Protein AF-A0A8K0TDF9-F1 (afdb_monomer_lite)

Structure (mmCIF, N/CA/C/O backbone):
data_AF-A0A8K0TDF9-F1
#
_entry.id   AF-A0A8K0TDF9-F1
#
loop_
_atom_site.group_PDB
_atom_site.id
_atom_site.type_symbol
_atom_site.label_atom_id
_atom_site.label_alt_id
_atom_site.label_comp_id
_atom_site.label_asym_id
_atom_site.label_enti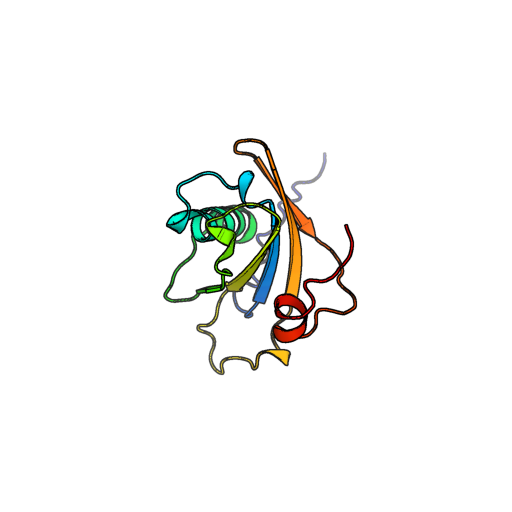ty_id
_atom_site.label_seq_id
_atom_site.pdbx_PDB_ins_code
_atom_site.Cartn_x
_atom_site.Cartn_y
_atom_site.Cartn_z
_atom_site.occupancy
_atom_site.B_iso_or_equiv
_atom_site.auth_seq_id
_atom_site.auth_comp_id
_atom_site.auth_asym_id
_atom_site.auth_atom_id
_atom_site.pdbx_PDB_model_num
ATOM 1 N N . MET A 1 1 ? 36.560 7.762 18.426 1.00 40.12 1 MET A N 1
ATOM 2 C CA . MET A 1 1 ? 35.275 8.467 18.241 1.00 40.12 1 MET A CA 1
ATOM 3 C C . MET A 1 1 ? 34.898 8.254 16.779 1.00 40.12 1 MET A C 1
ATOM 5 O O . MET A 1 1 ? 35.460 8.921 15.931 1.00 40.12 1 MET A O 1
ATOM 9 N N . SER A 1 2 ? 34.405 7.067 16.424 1.00 39.78 2 SER A N 1
ATOM 10 C CA . SER A 1 2 ? 32.996 6.627 16.466 1.00 39.78 2 SER A CA 1
ATOM 11 C C . SER A 1 2 ? 32.173 7.208 15.311 1.00 39.78 2 SER A C 1
ATOM 13 O O . SER A 1 2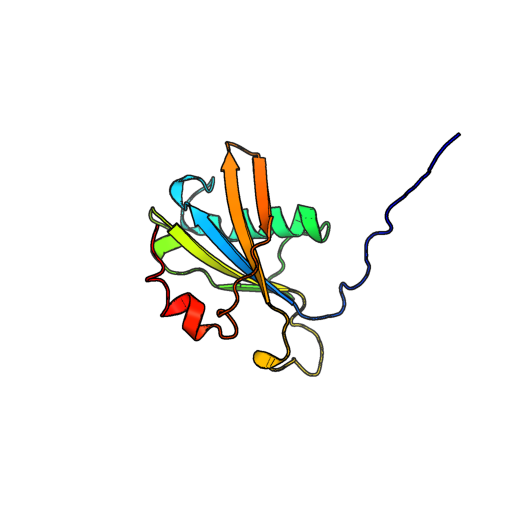 ? 31.649 8.307 15.419 1.00 39.78 2 SER A O 1
ATOM 15 N N . SER A 1 3 ? 32.129 6.413 14.238 1.00 44.09 3 SER A N 1
ATOM 16 C CA . SER A 1 3 ? 30.970 6.084 13.396 1.00 44.09 3 SER A CA 1
ATOM 17 C C . SER A 1 3 ? 30.075 7.225 12.894 1.00 44.09 3 SER A C 1
ATOM 19 O O . SER A 1 3 ? 29.015 7.474 13.456 1.00 44.09 3 SER A O 1
ATOM 21 N N . ASP A 1 4 ? 30.434 7.811 11.749 1.00 41.84 4 ASP A N 1
ATOM 22 C CA . ASP A 1 4 ? 29.459 8.382 10.804 1.00 41.84 4 ASP A CA 1
ATOM 23 C C . ASP A 1 4 ? 29.035 7.250 9.843 1.00 41.84 4 ASP A C 1
ATOM 25 O O . ASP A 1 4 ? 29.426 7.195 8.678 1.00 41.84 4 ASP A O 1
ATOM 29 N N . ASP A 1 5 ? 28.262 6.291 10.364 1.00 43.16 5 ASP A N 1
ATOM 30 C CA . ASP A 1 5 ? 27.481 5.346 9.554 1.00 43.16 5 ASP A CA 1
ATOM 31 C C . ASP A 1 5 ? 26.298 6.121 8.956 1.00 43.16 5 ASP A C 1
ATOM 33 O O . ASP A 1 5 ? 25.142 6.003 9.365 1.00 43.16 5 ASP A O 1
ATOM 37 N N . ARG A 1 6 ? 26.594 6.993 7.989 1.00 43.84 6 ARG A N 1
ATOM 38 C CA . ARG A 1 6 ? 25.573 7.481 7.066 1.00 43.84 6 ARG A CA 1
ATOM 39 C C . ARG A 1 6 ? 25.258 6.320 6.145 1.00 43.84 6 ARG A C 1
ATOM 41 O O . ARG A 1 6 ? 25.886 6.170 5.100 1.00 43.84 6 ARG A O 1
ATOM 48 N N . GLN A 1 7 ? 24.301 5.494 6.565 1.00 38.75 7 GLN A N 1
ATOM 49 C CA . GLN A 1 7 ? 23.607 4.578 5.673 1.00 38.75 7 GLN A CA 1
ATOM 50 C C . GLN A 1 7 ? 23.217 5.366 4.425 1.00 38.75 7 GLN A C 1
ATOM 52 O O . GLN A 1 7 ? 22.379 6.268 4.464 1.00 38.75 7 GLN A O 1
ATOM 57 N N . SER A 1 8 ? 23.921 5.074 3.336 1.00 41.12 8 SER A N 1
ATOM 58 C CA . SER A 1 8 ? 23.604 5.589 2.018 1.00 41.12 8 SER A CA 1
ATOM 59 C C . SER A 1 8 ? 22.142 5.247 1.714 1.00 41.12 8 SER A C 1
ATOM 61 O O . SER A 1 8 ? 21.707 4.144 2.062 1.00 41.12 8 SER A O 1
ATOM 63 N N . PRO A 1 9 ? 21.366 6.140 1.077 1.00 41.22 9 PRO A N 1
ATOM 64 C CA . PRO A 1 9 ? 20.110 5.718 0.480 1.00 41.22 9 PRO A CA 1
ATOM 65 C C . PRO A 1 9 ? 20.464 4.597 -0.498 1.00 41.22 9 PRO A C 1
ATOM 67 O O . PRO A 1 9 ? 21.255 4.808 -1.417 1.00 41.22 9 PRO A O 1
ATOM 70 N N . ASN A 1 10 ? 19.978 3.382 -0.240 1.00 40.12 10 ASN A N 1
ATOM 71 C CA . ASN A 1 10 ? 20.175 2.255 -1.143 1.00 40.12 10 ASN A CA 1
ATOM 72 C C . ASN A 1 10 ? 19.444 2.582 -2.447 1.00 40.12 10 ASN A C 1
ATOM 74 O O . ASN A 1 10 ? 18.256 2.312 -2.589 1.00 40.12 10 ASN A O 1
ATOM 78 N N . ALA A 1 11 ? 20.179 3.191 -3.373 1.00 41.81 11 ALA A N 1
ATOM 79 C CA . ALA A 1 11 ? 19.782 3.506 -4.730 1.00 41.81 11 ALA A CA 1
ATOM 80 C C . ALA A 1 11 ? 19.699 2.218 -5.565 1.00 41.81 11 ALA A C 1
ATOM 82 O O . ALA A 1 11 ? 20.500 1.995 -6.464 1.00 41.81 11 ALA A O 1
ATOM 83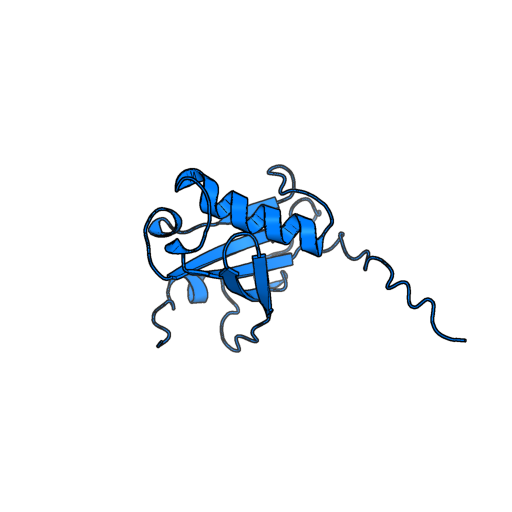 N N . ASN A 1 12 ? 18.712 1.381 -5.247 1.00 46.94 12 ASN A N 1
ATOM 84 C CA . ASN A 1 12 ? 18.174 0.359 -6.144 1.00 46.94 12 ASN A CA 1
ATOM 85 C C . ASN A 1 12 ? 16.718 0.714 -6.504 1.00 46.94 12 ASN A C 1
ATOM 87 O O . ASN A 1 12 ? 15.841 -0.144 -6.530 1.00 46.94 12 ASN A O 1
ATOM 91 N N . ASP A 1 13 ? 16.467 1.993 -6.801 1.00 54.12 13 ASP A N 1
ATOM 92 C CA . ASP A 1 13 ? 15.177 2.516 -7.288 1.00 54.12 13 ASP A CA 1
ATOM 93 C C . ASP A 1 13 ? 14.886 2.135 -8.757 1.00 54.12 13 ASP A C 1
ATOM 95 O O . ASP A 1 13 ? 13.939 2.633 -9.358 1.00 54.12 13 ASP A O 1
ATOM 99 N N . SER A 1 14 ? 15.713 1.281 -9.367 1.00 59.75 14 SER A N 1
ATOM 100 C CA . SER A 1 14 ? 15.631 0.917 -10.790 1.00 59.75 14 SER A CA 1
ATOM 101 C C . SER A 1 14 ? 14.947 -0.425 -11.056 1.00 59.75 14 SER A C 1
ATOM 103 O O . SER A 1 14 ? 14.652 -0.733 -12.208 1.00 59.75 14 SER A O 1
ATOM 105 N N . GLU A 1 15 ? 14.716 -1.241 -10.025 1.00 75.56 15 GLU A N 1
ATOM 106 C CA . GLU A 1 15 ? 14.113 -2.566 -10.182 1.00 75.56 15 GLU A CA 1
ATOM 107 C C . GLU A 1 15 ? 12.646 -2.566 -9.737 1.00 75.56 15 GLU A C 1
ATOM 109 O O . GLU A 1 15 ? 12.356 -2.127 -8.619 1.00 75.56 15 GLU A O 1
ATOM 114 N N . PRO A 1 16 ? 11.723 -3.114 -10.548 1.00 85.56 16 PRO A N 1
ATOM 115 C CA . PRO A 1 16 ? 10.325 -3.246 -10.169 1.00 85.56 16 PRO A CA 1
ATOM 116 C C . PRO A 1 16 ? 10.179 -4.122 -8.945 1.00 85.56 16 PRO A C 1
ATOM 118 O O . PRO A 1 16 ? 10.729 -5.226 -8.878 1.00 85.56 16 PRO A O 1
ATOM 121 N N . ARG A 1 17 ? 9.397 -3.646 -7.983 1.00 88.44 17 ARG A N 1
ATOM 122 C CA . ARG A 1 17 ? 9.108 -4.382 -6.752 1.00 88.44 17 ARG A CA 1
ATOM 123 C C . ARG A 1 17 ? 7.626 -4.375 -6.464 1.00 88.44 17 ARG A C 1
ATOM 125 O O . ARG A 1 17 ? 6.947 -3.373 -6.686 1.00 88.44 17 ARG A O 1
ATOM 132 N N . ARG A 1 18 ? 7.153 -5.496 -5.926 1.00 89.88 18 ARG A N 1
ATOM 133 C CA . ARG A 1 18 ? 5.796 -5.647 -5.425 1.00 89.88 18 ARG A CA 1
ATOM 134 C C . ARG A 1 18 ? 5.825 -5.714 -3.911 1.00 89.88 18 ARG A C 1
ATOM 136 O O . ARG A 1 18 ? 6.576 -6.476 -3.308 1.00 89.88 18 ARG A O 1
ATOM 143 N N . TYR A 1 19 ? 4.945 -4.943 -3.306 1.00 91.75 19 TYR A N 1
ATOM 144 C CA . TYR A 1 19 ? 4.726 -4.892 -1.877 1.00 91.75 19 TYR A CA 1
ATOM 145 C C . TYR A 1 19 ? 3.318 -5.376 -1.568 1.00 91.75 19 TYR A C 1
ATOM 147 O O . TYR A 1 19 ? 2.372 -5.041 -2.278 1.00 91.75 19 TYR A O 1
ATOM 155 N N . CYS A 1 20 ? 3.170 -6.160 -0.507 1.00 91.81 20 CYS A N 1
ATOM 156 C CA . CYS A 1 20 ? 1.876 -6.608 -0.014 1.00 91.81 20 CYS A CA 1
ATOM 157 C C . CYS A 1 20 ? 1.706 -6.225 1.451 1.00 91.81 20 CYS A C 1
ATOM 159 O O . CYS A 1 20 ? 2.567 -6.503 2.282 1.00 91.81 20 CYS A O 1
ATOM 161 N N . PHE A 1 21 ? 0.579 -5.605 1.775 1.00 93.25 21 PHE A N 1
ATOM 162 C CA . PHE A 1 21 ? 0.273 -5.103 3.104 1.00 93.25 21 PHE A CA 1
ATOM 163 C C . PHE A 1 21 ? -0.942 -5.829 3.664 1.00 93.25 21 PHE A C 1
ATOM 165 O O . PHE A 1 21 ? -2.043 -5.672 3.141 1.00 93.25 21 PHE A O 1
ATOM 172 N N . ARG A 1 22 ? -0.763 -6.567 4.763 1.00 92.25 22 ARG A N 1
ATOM 173 C CA . ARG A 1 22 ? -1.870 -7.014 5.614 1.00 92.25 22 ARG A CA 1
ATOM 174 C C . ARG A 1 22 ? -2.146 -5.935 6.648 1.00 92.25 22 ARG A C 1
ATOM 176 O O . ARG A 1 22 ? -1.284 -5.665 7.486 1.00 92.25 22 ARG A O 1
ATOM 183 N N . VAL A 1 23 ? -3.334 -5.351 6.614 1.00 92.44 23 VAL A N 1
ATOM 184 C CA . VAL A 1 23 ? -3.706 -4.211 7.460 1.00 92.44 23 VAL A CA 1
ATOM 185 C C . VAL A 1 23 ? -5.090 -4.415 8.072 1.00 92.44 23 VAL A C 1
ATOM 187 O O . VAL A 1 23 ? -5.950 -5.051 7.463 1.00 92.44 23 VAL A O 1
ATOM 190 N N . GLN A 1 24 ? -5.296 -3.889 9.279 1.00 94.12 24 GLN A N 1
ATOM 191 C CA . GLN A 1 24 ? -6.628 -3.702 9.848 1.00 94.12 24 GLN A CA 1
ATOM 192 C C . GLN A 1 24 ? -7.199 -2.394 9.289 1.00 94.12 24 GLN A C 1
ATOM 194 O O . GLN A 1 24 ? -6.660 -1.320 9.540 1.00 94.12 24 GLN A O 1
ATOM 199 N N . VAL A 1 25 ? -8.263 -2.494 8.500 1.00 92.38 25 VAL A N 1
ATOM 200 C CA . VAL A 1 25 ? -8.867 -1.382 7.755 1.00 92.38 25 VAL A CA 1
ATOM 201 C C . VAL A 1 25 ? -9.336 -0.263 8.681 1.00 92.38 25 VAL A C 1
ATOM 203 O O . VAL A 1 25 ? -9.144 0.909 8.369 1.00 92.38 25 VAL A O 1
ATOM 206 N N . ASP A 1 26 ? -9.903 -0.628 9.830 1.00 92.12 26 ASP A N 1
ATOM 207 C CA . ASP A 1 26 ? -10.425 0.315 10.825 1.00 92.12 26 ASP A CA 1
ATOM 208 C C . ASP A 1 26 ? -9.342 1.222 11.422 1.00 92.12 26 ASP A C 1
ATOM 210 O O . ASP A 1 26 ? -9.640 2.332 11.858 1.00 92.12 26 ASP A O 1
ATOM 214 N N . ASP A 1 27 ? -8.084 0.774 11.395 1.00 94.00 27 ASP A N 1
ATOM 215 C CA . ASP A 1 27 ? -6.955 1.542 11.913 1.00 94.00 27 ASP A CA 1
ATOM 216 C C . ASP A 1 27 ? -6.398 2.527 10.868 1.00 94.00 27 ASP A C 1
ATOM 218 O O . ASP A 1 27 ? -5.556 3.362 11.199 1.00 94.00 27 ASP A O 1
ATOM 222 N N . ILE A 1 28 ? -6.831 2.450 9.599 1.00 93.12 28 ILE A N 1
ATOM 223 C CA . ILE A 1 28 ? -6.349 3.342 8.539 1.00 93.12 28 ILE A CA 1
ATOM 224 C C . ILE A 1 28 ? -7.087 4.688 8.629 1.00 93.12 28 ILE A C 1
ATOM 226 O O . ILE A 1 28 ? -8.304 4.742 8.419 1.00 93.12 28 ILE A O 1
ATOM 230 N N . PRO A 1 29 ? -6.377 5.804 8.867 1.00 91.19 29 PRO A N 1
ATOM 231 C CA . PRO A 1 29 ? -6.997 7.116 8.925 1.00 91.19 29 PRO A CA 1
ATOM 232 C C . PRO A 1 29 ? -7.484 7.581 7.546 1.00 91.19 29 PRO A C 1
ATOM 234 O O . PRO A 1 29 ? -6.881 7.300 6.507 1.00 91.19 29 PRO A O 1
ATOM 237 N N . GLY A 1 30 ? -8.549 8.382 7.564 1.00 87.31 30 GLY A N 1
ATOM 238 C CA . GLY A 1 30 ? -9.129 9.011 6.379 1.00 87.31 30 GLY A CA 1
ATOM 239 C C . GLY A 1 30 ? -10.465 8.409 5.950 1.00 87.31 30 GLY A C 1
ATOM 240 O O . GLY A 1 30 ? -10.999 7.488 6.572 1.00 87.31 30 GLY A O 1
ATOM 241 N N . VAL A 1 31 ? -11.022 8.983 4.882 1.00 89.25 31 VAL A N 1
ATOM 242 C CA . VAL A 1 31 ? -12.262 8.503 4.261 1.00 89.25 31 VAL A CA 1
ATOM 243 C C . VAL A 1 31 ? -12.004 7.197 3.503 1.00 89.25 31 VAL A C 1
ATOM 245 O O . VAL A 1 31 ? -10.892 7.042 2.991 1.00 89.25 31 VAL A O 1
ATOM 248 N N . PRO A 1 32 ? -12.996 6.291 3.402 1.00 85.62 32 PRO A N 1
ATOM 249 C CA . PRO A 1 32 ? -12.855 4.982 2.758 1.00 85.62 32 PRO A CA 1
ATOM 250 C C . PRO A 1 32 ? -12.040 5.014 1.455 1.00 85.62 32 PRO A C 1
ATOM 252 O O . PRO A 1 32 ? -10.929 4.488 1.411 1.00 85.62 32 PRO A O 1
ATOM 255 N N . GLU A 1 33 ? -12.488 5.820 0.492 1.00 85.00 33 GLU A N 1
ATOM 256 C CA . GLU A 1 33 ? -11.920 5.964 -0.859 1.00 85.00 33 GLU A CA 1
ATOM 257 C C . GLU A 1 33 ? -10.434 6.379 -0.890 1.00 85.00 33 GLU A C 1
ATOM 259 O O . GLU A 1 33 ? -9.745 6.200 -1.895 1.00 85.00 33 GLU A O 1
ATOM 264 N N . ALA A 1 34 ? -9.920 6.947 0.205 1.00 89.81 34 ALA A N 1
ATOM 265 C CA . ALA A 1 34 ? -8.542 7.408 0.320 1.00 89.81 34 ALA A CA 1
ATOM 266 C C . ALA A 1 34 ? -7.637 6.449 1.109 1.00 89.81 34 ALA A C 1
ATOM 268 O O . ALA A 1 34 ? -6.417 6.598 1.049 1.00 89.81 34 ALA A O 1
ATOM 269 N N . ARG A 1 35 ? -8.180 5.464 1.840 1.00 92.25 35 ARG A N 1
ATOM 270 C CA . ARG A 1 35 ? -7.419 4.629 2.793 1.00 92.25 35 ARG A CA 1
ATOM 271 C C . ARG A 1 35 ? -6.251 3.897 2.148 1.00 92.25 35 ARG A C 1
ATOM 273 O O . ARG A 1 35 ? -5.138 3.931 2.676 1.00 92.25 35 ARG A O 1
ATOM 280 N N . ALA A 1 36 ? -6.479 3.290 0.983 1.00 92.19 36 ALA A N 1
ATOM 281 C CA . ALA A 1 36 ? -5.422 2.619 0.232 1.00 92.19 36 ALA A CA 1
ATOM 282 C C . ALA A 1 36 ? -4.284 3.592 -0.112 1.00 92.19 36 ALA A C 1
ATOM 284 O O . ALA A 1 36 ? -3.119 3.292 0.147 1.00 92.19 36 ALA A O 1
ATOM 285 N N . LEU A 1 37 ? -4.625 4.785 -0.617 1.00 94.06 37 LEU A N 1
ATOM 286 C CA . LEU A 1 37 ? -3.658 5.829 -0.960 1.00 94.06 37 LEU A CA 1
ATOM 287 C C . LEU A 1 37 ? -2.935 6.397 0.265 1.00 94.06 37 LEU A C 1
ATOM 289 O O . LEU A 1 37 ? -1.742 6.678 0.175 1.00 94.06 37 LEU A O 1
ATOM 293 N N . THR A 1 38 ? -3.612 6.549 1.402 1.00 94.62 38 THR A N 1
ATOM 294 C CA . THR A 1 38 ? -2.997 6.980 2.665 1.00 94.62 38 THR A CA 1
ATOM 295 C C . THR A 1 38 ? -1.933 5.984 3.116 1.00 94.62 38 THR A C 1
ATOM 297 O O . THR A 1 38 ? -0.796 6.378 3.388 1.00 94.62 38 THR A O 1
ATOM 300 N N . LEU A 1 39 ? -2.274 4.691 3.124 1.00 94.94 39 LEU A N 1
ATOM 301 C CA . LEU A 1 39 ? -1.355 3.617 3.493 1.00 94.94 39 LEU A CA 1
ATOM 302 C C . LEU A 1 39 ? -0.129 3.581 2.572 1.00 94.94 39 LEU A C 1
ATOM 304 O O . LEU A 1 39 ? 1.003 3.612 3.060 1.00 94.94 39 LEU A O 1
ATOM 308 N N . VAL A 1 40 ? -0.336 3.542 1.249 1.00 95.31 40 VAL A N 1
ATOM 309 C CA . VAL A 1 40 ? 0.795 3.446 0.314 1.00 95.31 40 VAL A CA 1
ATOM 310 C C . VAL A 1 40 ? 1.636 4.713 0.321 1.00 95.31 40 VAL A C 1
ATOM 312 O O . VAL A 1 40 ? 2.852 4.608 0.322 1.00 95.31 40 VAL A O 1
ATOM 315 N N . ASN A 1 41 ? 1.051 5.911 0.415 1.00 95.94 41 ASN A N 1
ATOM 316 C CA . ASN A 1 41 ? 1.851 7.135 0.499 1.00 95.94 41 ASN A CA 1
ATOM 317 C C . ASN A 1 41 ? 2.725 7.158 1.747 1.00 95.94 41 ASN A C 1
ATOM 319 O O . ASN A 1 41 ? 3.868 7.605 1.674 1.00 95.94 41 ASN A O 1
ATOM 323 N N . ARG A 1 42 ? 2.215 6.666 2.881 1.00 95.88 42 ARG A N 1
ATOM 324 C CA . ARG A 1 42 ? 3.015 6.580 4.098 1.00 95.88 42 ARG A CA 1
ATOM 325 C C . ARG A 1 42 ? 4.211 5.650 3.913 1.00 95.88 42 ARG A C 1
ATOM 327 O O . ARG A 1 42 ? 5.329 6.047 4.224 1.00 95.88 42 ARG A O 1
ATOM 334 N N . PHE A 1 43 ? 3.982 4.465 3.351 1.00 95.75 43 PHE A N 1
ATOM 335 C CA . PHE A 1 43 ? 5.052 3.525 3.021 1.00 95.75 43 PHE A CA 1
ATOM 336 C C . PHE A 1 43 ? 6.065 4.130 2.039 1.00 95.75 43 PHE A C 1
ATOM 338 O O . PHE A 1 43 ? 7.272 4.059 2.262 1.00 95.75 43 PHE A O 1
ATOM 345 N N . MET A 1 44 ? 5.576 4.774 0.976 1.00 95.00 44 MET A N 1
ATOM 346 C CA . MET A 1 44 ? 6.415 5.357 -0.069 1.00 95.00 44 MET A CA 1
ATOM 347 C C . MET A 1 44 ? 7.312 6.475 0.466 1.00 95.00 44 MET A C 1
ATOM 349 O O . MET A 1 44 ? 8.492 6.545 0.119 1.00 95.00 44 MET A O 1
ATOM 353 N N . LEU A 1 45 ? 6.783 7.310 1.364 1.00 94.88 45 LEU A N 1
ATOM 354 C CA . LEU A 1 45 ? 7.552 8.367 2.013 1.00 94.88 45 LEU A CA 1
ATOM 355 C C . LEU A 1 45 ? 8.642 7.799 2.926 1.00 94.88 45 LEU A C 1
ATOM 357 O O . LEU A 1 45 ? 9.762 8.298 2.898 1.00 94.88 45 LEU A O 1
ATOM 361 N N . GLU A 1 46 ? 8.339 6.755 3.703 1.00 92.94 46 GLU A N 1
ATOM 362 C CA . GLU A 1 46 ? 9.314 6.127 4.604 1.00 92.94 46 GLU A CA 1
ATOM 363 C C . GLU A 1 46 ? 10.409 5.356 3.853 1.00 92.94 46 GLU A C 1
ATOM 365 O O . GLU A 1 46 ? 11.561 5.354 4.285 1.00 92.94 46 GLU A O 1
ATOM 370 N N . ARG A 1 47 ? 10.068 4.697 2.738 1.00 92.00 47 ARG A N 1
ATOM 371 C CA . ARG A 1 47 ? 10.982 3.782 2.038 1.00 92.00 47 ARG A CA 1
ATOM 372 C C . ARG A 1 47 ? 11.741 4.424 0.879 1.00 92.00 47 ARG A C 1
ATOM 374 O O . ARG A 1 47 ? 12.903 4.089 0.680 1.00 92.00 47 ARG A O 1
ATOM 381 N N . PHE A 1 48 ? 11.100 5.335 0.149 1.00 90.31 48 PHE A N 1
ATOM 382 C CA . PHE A 1 48 ? 11.616 5.913 -1.100 1.00 90.31 48 PHE A CA 1
ATOM 383 C C . PHE A 1 48 ? 11.714 7.442 -1.063 1.00 90.31 48 PHE A C 1
ATOM 385 O O . PHE A 1 48 ? 12.058 8.062 -2.064 1.00 90.31 48 PHE A O 1
ATOM 392 N N . SER A 1 49 ? 11.377 8.085 0.064 1.00 93.06 49 SER A N 1
ATOM 393 C CA . SER A 1 49 ? 11.357 9.554 0.197 1.00 93.06 49 SER A CA 1
ATOM 394 C C . SER A 1 49 ? 10.503 10.274 -0.862 1.00 93.06 49 SER A C 1
ATOM 396 O O . SER A 1 49 ? 10.732 11.447 -1.157 1.00 93.06 49 SER A O 1
ATOM 398 N N . ARG A 1 50 ? 9.494 9.596 -1.427 1.00 93.44 50 ARG A N 1
ATOM 399 C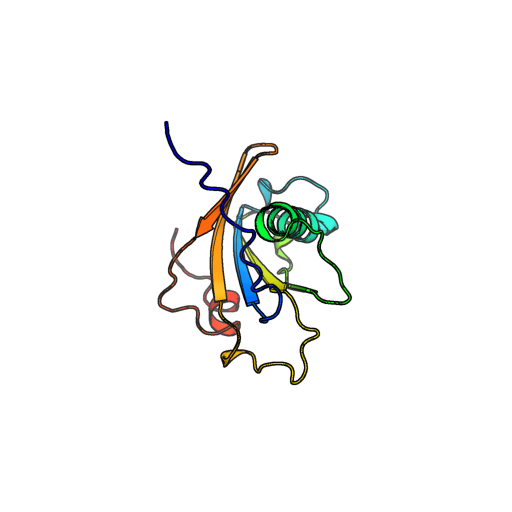 CA . ARG A 1 50 ? 8.565 10.161 -2.417 1.00 93.44 50 ARG A CA 1
ATOM 400 C C . ARG A 1 50 ? 7.131 9.713 -2.172 1.00 93.44 50 ARG A C 1
ATOM 402 O O . ARG A 1 50 ? 6.876 8.774 -1.430 1.00 93.44 50 ARG A O 1
ATOM 409 N N . ARG A 1 51 ? 6.178 10.391 -2.811 1.00 94.06 51 ARG A N 1
ATOM 410 C CA . ARG A 1 51 ? 4.769 9.975 -2.822 1.00 94.06 51 ARG A CA 1
ATOM 411 C C . ARG A 1 51 ? 4.500 8.988 -3.955 1.00 94.06 51 ARG A C 1
ATOM 413 O O . ARG A 1 51 ? 5.286 8.876 -4.89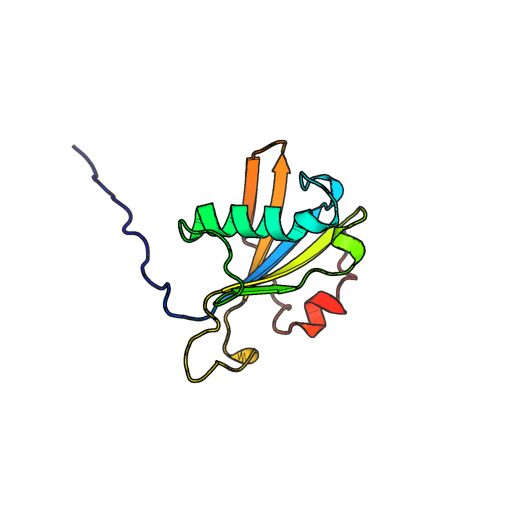8 1.00 94.06 51 ARG A O 1
ATOM 420 N N . PHE A 1 52 ? 3.376 8.293 -3.835 1.00 92.88 52 PHE A N 1
ATOM 421 C CA . PHE A 1 52 ? 2.821 7.461 -4.893 1.00 92.88 52 PHE A CA 1
ATOM 422 C C . PHE A 1 52 ? 2.547 8.305 -6.149 1.00 92.88 52 PHE A C 1
ATOM 424 O O . PHE A 1 52 ? 2.011 9.413 -6.049 1.00 92.88 52 PHE A O 1
ATOM 431 N N . SER A 1 53 ? 2.888 7.771 -7.321 1.00 92.44 53 SER A N 1
ATOM 432 C CA . SER A 1 53 ? 2.622 8.383 -8.623 1.00 92.44 53 SER A CA 1
ATOM 433 C C . SER A 1 53 ? 1.948 7.382 -9.554 1.00 92.44 53 SER A C 1
ATOM 435 O O . SER A 1 53 ? 2.502 6.328 -9.848 1.00 92.44 53 SER A O 1
ATOM 437 N N . TRP A 1 54 ? 0.777 7.733 -10.088 1.00 89.44 54 TRP A N 1
ATOM 438 C CA . TRP A 1 54 ? 0.048 6.885 -11.040 1.00 89.44 54 TRP A CA 1
ATOM 439 C C . TRP A 1 54 ? 0.826 6.602 -12.334 1.00 89.44 54 TRP A C 1
ATOM 441 O O . TRP A 1 54 ? 0.557 5.601 -13.006 1.00 89.44 54 TRP A O 1
ATOM 451 N N . GLU A 1 55 ? 1.790 7.460 -12.671 1.00 87.69 55 GLU A N 1
ATOM 452 C CA . GLU A 1 55 ? 2.638 7.313 -13.855 1.00 87.69 55 GLU A CA 1
ATOM 453 C C . GLU A 1 55 ? 3.548 6.083 -13.738 1.00 87.69 55 GLU A C 1
ATOM 455 O O . GLU A 1 55 ? 3.659 5.310 -14.687 1.00 87.69 55 GLU A O 1
ATOM 460 N N . VAL A 1 56 ? 4.115 5.842 -12.552 1.00 87.31 56 VAL A N 1
ATOM 461 C CA . VAL A 1 56 ? 5.177 4.838 -12.338 1.00 87.31 56 VAL A CA 1
ATOM 462 C C . VAL A 1 56 ? 4.830 3.766 -11.300 1.00 87.31 56 VAL A C 1
ATOM 464 O O . VAL A 1 56 ? 5.521 2.757 -11.208 1.00 87.31 56 VAL A O 1
ATOM 467 N N . ASP A 1 57 ? 3.732 3.926 -10.561 1.00 90.31 57 ASP A N 1
ATOM 468 C CA . ASP A 1 57 ? 3.288 3.000 -9.517 1.00 90.31 57 ASP A CA 1
ATOM 469 C C . ASP A 1 57 ? 1.878 2.472 -9.801 1.00 90.31 57 ASP A C 1
ATOM 471 O O . ASP A 1 57 ? 1.109 3.031 -10.594 1.00 90.31 57 ASP A O 1
ATOM 475 N N . TYR A 1 58 ? 1.512 1.377 -9.145 1.00 90.69 58 TYR A N 1
ATOM 476 C CA . TYR A 1 58 ? 0.162 0.830 -9.207 1.00 90.69 58 TYR A CA 1
ATOM 477 C C . TYR A 1 58 ? -0.265 0.284 -7.849 1.00 90.69 58 TYR A C 1
ATOM 479 O O . TYR A 1 58 ? 0.497 -0.419 -7.197 1.00 90.69 58 TYR A O 1
ATOM 487 N N . VAL A 1 59 ? -1.487 0.599 -7.420 1.00 91.06 59 VAL A N 1
ATOM 488 C CA . VAL A 1 59 ? -2.064 0.080 -6.177 1.00 91.06 59 VAL A CA 1
ATOM 489 C C . VAL A 1 59 ? -3.292 -0.758 -6.503 1.00 91.06 59 VAL A C 1
ATOM 491 O O . VAL A 1 59 ? -4.181 -0.319 -7.231 1.00 91.06 59 VAL A O 1
ATOM 494 N N . TYR A 1 60 ? -3.338 -1.968 -5.957 1.00 89.75 60 TYR A N 1
ATOM 495 C CA . TYR A 1 60 ? -4.503 -2.840 -6.005 1.00 89.75 60 TYR A CA 1
ATOM 496 C C . TYR A 1 60 ? -5.039 -3.009 -4.588 1.00 89.75 60 TYR A C 1
ATOM 498 O O . TYR A 1 60 ? -4.366 -3.566 -3.716 1.00 89.75 60 TYR A O 1
ATOM 506 N N . ALA A 1 61 ? -6.252 -2.514 -4.363 1.00 86.31 61 ALA A N 1
ATOM 507 C CA . ALA A 1 61 ? -6.944 -2.625 -3.091 1.00 86.31 61 ALA A CA 1
ATOM 508 C C . ALA A 1 61 ? -8.275 -3.376 -3.286 1.00 86.31 61 ALA A C 1
ATOM 510 O O . ALA A 1 61 ? -9.020 -3.054 -4.214 1.00 86.31 61 ALA A O 1
ATOM 511 N N . PRO A 1 62 ? -8.577 -4.386 -2.453 1.00 80.62 62 PRO A N 1
ATOM 512 C CA . PRO A 1 62 ? -9.853 -5.088 -2.484 1.00 80.62 62 PRO A CA 1
ATOM 513 C C . PRO A 1 62 ? -10.978 -4.175 -1.989 1.00 80.62 62 PRO A C 1
ATOM 515 O O . PRO A 1 62 ? -10.740 -3.243 -1.225 1.00 80.62 62 PRO A O 1
ATOM 518 N N . SER A 1 63 ? -12.221 -4.483 -2.362 1.00 78.12 63 SER A N 1
ATOM 519 C CA . SER A 1 63 ? -13.397 -3.673 -2.004 1.00 78.12 63 SER A CA 1
ATOM 520 C C . SER A 1 63 ? -13.613 -3.512 -0.496 1.00 78.12 63 SER A C 1
ATOM 522 O O . SER A 1 63 ? -14.225 -2.540 -0.064 1.00 78.12 63 SER A O 1
ATOM 524 N N . ASN A 1 64 ? -13.096 -4.427 0.330 1.00 81.75 64 ASN A N 1
ATOM 525 C CA . ASN A 1 64 ? -13.221 -4.328 1.782 1.00 81.75 64 ASN A CA 1
ATOM 526 C C . ASN A 1 64 ? -12.262 -3.310 2.428 1.00 81.75 64 ASN A C 1
ATOM 528 O O . ASN A 1 64 ? -12.408 -3.052 3.620 1.00 81.75 64 ASN A O 1
ATOM 532 N N . ILE A 1 65 ? -11.341 -2.686 1.677 1.00 85.94 65 ILE A N 1
ATOM 533 C CA . ILE A 1 65 ? -10.508 -1.568 2.169 1.00 85.94 65 ILE A CA 1
ATOM 534 C C . ILE A 1 65 ? -11.348 -0.352 2.603 1.00 85.94 65 ILE A C 1
ATOM 536 O O . ILE A 1 65 ? -10.924 0.445 3.439 1.00 85.94 65 ILE A O 1
ATOM 540 N N . ASP A 1 66 ? -12.569 -0.249 2.080 1.00 85.44 66 ASP A N 1
ATOM 541 C CA . ASP A 1 66 ? -13.525 0.812 2.395 1.00 85.44 66 ASP A CA 1
ATOM 542 C C . ASP A 1 66 ? -14.427 0.469 3.592 1.00 85.44 66 ASP A C 1
ATOM 544 O O . ASP A 1 66 ? -15.137 1.327 4.115 1.00 85.44 66 ASP A O 1
ATOM 548 N N . GLY A 1 67 ? -14.392 -0.786 4.045 1.00 86.31 67 GLY A N 1
ATOM 549 C CA . GLY A 1 67 ? -15.218 -1.303 5.130 1.00 86.31 67 GLY A CA 1
ATOM 550 C C . GLY A 1 67 ? -14.470 -1.365 6.458 1.00 86.31 67 GLY A C 1
ATOM 551 O O . GLY A 1 67 ? -13.942 -0.360 6.939 1.00 86.31 67 GLY A O 1
ATOM 552 N N . SER A 1 68 ? -14.461 -2.563 7.038 1.00 87.88 68 SER A N 1
ATOM 553 C CA . SER A 1 68 ? -13.811 -2.915 8.300 1.00 87.88 68 SER A CA 1
ATOM 554 C C . SER A 1 68 ? -13.141 -4.288 8.192 1.00 87.88 68 SER A C 1
ATOM 556 O O . SER A 1 68 ? -13.370 -5.043 7.240 1.00 87.88 68 SER A O 1
ATOM 558 N N . GLY A 1 69 ? -12.312 -4.633 9.176 1.00 89.50 69 GLY A N 1
ATOM 559 C CA . GLY A 1 69 ? -11.642 -5.933 9.231 1.00 89.50 69 GLY A CA 1
ATOM 560 C C . GLY A 1 69 ? -10.261 -5.943 8.579 1.00 89.50 69 GLY A C 1
ATOM 561 O O . GLY A 1 69 ? -9.607 -4.914 8.442 1.00 89.50 69 GLY A O 1
ATOM 562 N N . LYS A 1 70 ? -9.778 -7.132 8.210 1.00 89.62 70 LYS A N 1
ATOM 563 C CA . LYS A 1 70 ? -8.441 -7.311 7.628 1.00 89.62 70 LYS A CA 1
ATOM 564 C C . LYS A 1 70 ? -8.507 -7.206 6.103 1.00 89.62 70 LYS A C 1
ATOM 566 O O . LYS A 1 70 ? -9.337 -7.859 5.475 1.00 89.62 70 LYS A O 1
ATOM 571 N N . ALA A 1 71 ? -7.597 -6.443 5.506 1.00 89.75 71 ALA A N 1
ATOM 572 C CA . ALA A 1 71 ? -7.450 -6.330 4.057 1.00 89.75 71 ALA A CA 1
ATOM 573 C C . ALA A 1 71 ? -6.000 -6.563 3.620 1.00 89.75 71 ALA A C 1
ATOM 575 O O . ALA A 1 71 ? -5.056 -6.341 4.385 1.00 89.75 71 ALA A O 1
ATOM 576 N N . TRP A 1 72 ? -5.852 -6.999 2.370 1.00 89.56 72 TRP A N 1
ATOM 577 C CA . TRP A 1 72 ? -4.572 -7.171 1.695 1.00 89.56 72 TRP A CA 1
ATOM 578 C C . TRP A 1 72 ? -4.463 -6.152 0.567 1.00 89.56 72 TRP A C 1
ATOM 580 O O . TRP A 1 72 ? -5.237 -6.211 -0.381 1.00 89.56 72 TRP A O 1
ATOM 590 N N . VAL A 1 73 ? -3.518 -5.221 0.663 1.00 91.69 73 VAL A N 1
ATOM 591 C CA . VAL A 1 73 ? -3.275 -4.196 -0.364 1.00 91.69 73 VAL A CA 1
ATOM 592 C C . VAL A 1 73 ? -1.973 -4.522 -1.081 1.00 91.69 73 VAL A C 1
ATOM 594 O O . VAL A 1 73 ? -0.972 -4.803 -0.425 1.00 91.69 73 VAL A O 1
ATOM 597 N N . LEU A 1 74 ? -1.974 -4.486 -2.412 1.00 91.62 74 LEU A N 1
ATOM 598 C CA . LEU A 1 74 ? -0.769 -4.654 -3.224 1.00 91.62 74 LEU A CA 1
ATOM 599 C C . LEU A 1 74 ? -0.319 -3.307 -3.785 1.00 91.62 74 LEU A C 1
ATOM 601 O O . LEU A 1 74 ? -1.146 -2.492 -4.193 1.00 91.62 74 LEU A O 1
ATOM 605 N N . LEU A 1 75 ? 0.990 -3.097 -3.830 1.00 92.56 75 LEU A N 1
ATOM 606 C CA . LEU A 1 75 ? 1.628 -1.920 -4.401 1.00 92.56 75 LEU A CA 1
ATOM 607 C C . LEU A 1 75 ? 2.789 -2.361 -5.289 1.00 92.56 75 LEU A C 1
ATOM 609 O O . LEU A 1 75 ? 3.753 -2.939 -4.798 1.00 92.56 75 LEU A O 1
ATOM 613 N N . ASP A 1 76 ? 2.710 -2.033 -6.570 1.00 90.38 76 ASP A N 1
ATOM 614 C CA . ASP A 1 76 ? 3.811 -2.169 -7.516 1.00 90.38 76 ASP A CA 1
ATOM 615 C C . ASP A 1 76 ? 4.515 -0.821 -7.658 1.00 90.38 76 ASP A C 1
ATOM 617 O O . ASP A 1 76 ? 3.864 0.202 -7.890 1.00 90.38 76 ASP A O 1
ATOM 621 N N . VAL A 1 77 ? 5.838 -0.826 -7.521 1.00 90.25 77 VAL A N 1
ATOM 622 C CA . VAL A 1 77 ? 6.695 0.363 -7.596 1.00 90.25 77 VAL A CA 1
ATOM 623 C C . VAL A 1 77 ? 7.634 0.240 -8.789 1.00 90.25 77 VAL A C 1
ATOM 625 O O . VAL A 1 77 ? 8.269 -0.801 -8.957 1.00 90.25 77 VAL A O 1
ATOM 628 N N . GLY A 1 78 ? 7.739 1.311 -9.585 1.00 83.31 78 GLY A N 1
ATOM 629 C CA . GLY A 1 78 ? 8.688 1.402 -10.701 1.00 83.31 78 GLY A CA 1
ATOM 630 C C . GLY A 1 78 ? 8.290 0.557 -11.910 1.00 83.31 78 GLY A C 1
ATOM 631 O O . GLY A 1 78 ? 9.105 -0.171 -12.454 1.00 83.31 78 GLY A O 1
ATOM 632 N N . LYS A 1 79 ? 7.020 0.592 -12.325 1.00 70.62 79 LYS A N 1
ATOM 633 C CA . LYS A 1 79 ? 6.495 -0.214 -13.448 1.00 70.62 79 LYS A CA 1
ATOM 634 C C . LYS A 1 79 ? 6.916 0.290 -14.841 1.00 70.62 79 LYS A C 1
ATOM 636 O O . LYS A 1 79 ? 6.563 -0.329 -15.841 1.00 70.62 79 LYS A O 1
ATOM 641 N N . ASP A 1 80 ? 7.601 1.426 -14.916 1.00 70.56 80 ASP A N 1
ATOM 642 C CA . ASP A 1 80 ? 7.988 2.132 -16.144 1.00 70.56 80 ASP A CA 1
ATOM 643 C C . ASP A 1 80 ? 9.253 1.570 -16.817 1.00 70.56 80 ASP A C 1
ATOM 645 O O . ASP A 1 80 ? 9.680 2.043 -17.872 1.00 70.56 80 ASP A O 1
ATOM 649 N N . VAL A 1 81 ? 9.834 0.512 -16.256 1.00 68.25 81 VAL A N 1
ATOM 650 C CA . VAL A 1 81 ? 11.006 -0.161 -16.827 1.00 68.25 81 VAL A CA 1
ATOM 651 C C . VAL A 1 81 ? 10.630 -0.977 -18.056 1.00 68.25 81 VAL A C 1
ATOM 653 O O . VAL A 1 81 ? 9.611 -1.669 -18.102 1.00 68.25 81 VAL A O 1
ATOM 656 N N . THR A 1 82 ? 11.495 -0.893 -19.067 1.00 67.69 82 THR A N 1
ATOM 657 C CA . THR A 1 82 ? 11.353 -1.594 -20.343 1.00 67.69 82 THR A CA 1
ATOM 658 C C . THR A 1 82 ? 12.535 -2.553 -20.536 1.00 67.69 82 THR A C 1
ATOM 660 O O . THR A 1 82 ? 13.678 -2.095 -20.504 1.00 67.69 82 THR A O 1
ATOM 663 N N . PRO A 1 83 ? 12.298 -3.856 -20.784 1.00 69.38 83 PRO A N 1
ATOM 664 C CA . PRO A 1 83 ? 10.990 -4.510 -20.875 1.00 69.38 83 PRO A CA 1
ATOM 665 C C . PRO A 1 83 ? 10.287 -4.584 -19.513 1.00 69.38 83 PRO A C 1
ATOM 667 O O . PRO A 1 83 ? 10.939 -4.769 -18.488 1.00 69.38 83 PRO A O 1
ATOM 670 N N . THR A 1 84 ? 8.957 -4.464 -19.510 1.00 70.19 84 THR A N 1
ATOM 671 C CA . THR A 1 84 ? 8.160 -4.672 -18.296 1.00 70.19 84 THR A CA 1
ATOM 672 C C . THR A 1 84 ? 8.363 -6.116 -17.831 1.00 70.19 84 THR A C 1
ATOM 674 O O . THR A 1 84 ? 8.073 -7.029 -18.612 1.00 70.19 84 THR A O 1
ATOM 677 N N . PRO A 1 85 ? 8.875 -6.357 -16.610 1.00 70.62 85 PRO A N 1
ATOM 678 C CA . PRO A 1 85 ? 9.096 -7.714 -16.136 1.00 70.62 85 PRO A CA 1
ATOM 679 C C . PRO A 1 85 ? 7.772 -8.463 -16.014 1.00 70.62 85 PRO A C 1
ATOM 681 O O . PRO A 1 85 ? 6.731 -7.886 -15.682 1.00 70.62 85 PRO A O 1
ATOM 684 N N . SER A 1 86 ? 7.813 -9.767 -16.274 1.00 71.06 86 SER A N 1
ATOM 685 C CA . SER A 1 86 ? 6.667 -10.632 -16.015 1.00 71.06 86 SER A CA 1
ATOM 686 C C . SER A 1 86 ? 6.427 -10.748 -14.503 1.00 71.06 86 SER A C 1
ATOM 688 O O . SER A 1 86 ? 7.334 -10.551 -13.696 1.00 71.06 86 SER A O 1
ATOM 690 N N . GLN A 1 87 ? 5.188 -11.026 -14.083 1.00 67.19 87 GLN A N 1
ATOM 691 C CA . GLN A 1 87 ? 4.826 -10.993 -12.656 1.00 67.19 87 GLN A CA 1
ATOM 692 C C . GLN A 1 87 ? 5.650 -11.956 -11.784 1.00 67.19 87 GLN A C 1
ATOM 694 O O . GLN A 1 87 ? 5.857 -11.680 -10.608 1.00 67.19 87 GLN A O 1
ATOM 699 N N . ASP A 1 88 ? 6.125 -13.063 -12.354 1.00 70.06 88 ASP A N 1
ATOM 700 C CA . ASP A 1 88 ? 6.992 -14.063 -11.723 1.00 70.06 88 ASP A CA 1
ATOM 701 C C . ASP A 1 88 ? 8.446 -13.593 -11.539 1.00 70.06 88 ASP A C 1
ATOM 703 O O . ASP A 1 88 ? 9.191 -14.186 -10.762 1.00 70.06 88 ASP A O 1
ATOM 707 N N . GLN A 1 89 ? 8.847 -12.518 -12.221 1.00 71.50 89 GLN A N 1
ATOM 708 C CA . GLN A 1 89 ? 10.170 -11.898 -12.105 1.00 71.50 89 GLN A CA 1
ATOM 709 C C . GLN A 1 89 ? 10.204 -10.760 -11.076 1.00 71.50 89 GLN A C 1
ATOM 711 O O . GLN A 1 89 ? 11.283 -10.292 -10.712 1.00 71.50 89 GLN A O 1
ATOM 716 N N . ILE A 1 90 ? 9.042 -10.310 -10.595 1.00 77.44 90 ILE A N 1
ATOM 717 C CA . ILE A 1 90 ? 8.943 -9.224 -9.620 1.00 77.44 90 ILE A CA 1
ATOM 718 C C . ILE A 1 90 ? 9.039 -9.809 -8.212 1.00 77.44 90 ILE A C 1
ATOM 720 O O . ILE A 1 90 ? 8.227 -10.639 -7.803 1.00 77.44 90 ILE A O 1
ATOM 724 N N . SER A 1 91 ? 10.024 -9.343 -7.444 1.00 82.31 91 SER A N 1
ATOM 725 C CA . SER A 1 91 ? 10.147 -9.719 -6.034 1.00 82.31 91 SER A CA 1
ATOM 726 C C . SER A 1 91 ? 8.956 -9.198 -5.230 1.00 82.31 91 SER A C 1
ATOM 728 O O . SER A 1 91 ? 8.561 -8.039 -5.382 1.00 82.31 91 SER A O 1
ATOM 730 N N . LEU A 1 92 ? 8.419 -10.054 -4.358 1.00 84.69 92 LEU A N 1
ATOM 731 C CA . LEU A 1 92 ? 7.321 -9.732 -3.455 1.00 84.69 92 LEU A CA 1
ATOM 732 C C . LEU A 1 92 ? 7.822 -9.611 -2.013 1.00 84.69 92 LEU A C 1
ATOM 734 O O . LEU A 1 92 ? 8.258 -10.597 -1.421 1.00 84.69 92 LEU A O 1
ATOM 738 N N . ASP A 1 93 ? 7.659 -8.427 -1.432 1.00 88.44 93 ASP A N 1
ATOM 739 C CA . ASP A 1 93 ? 7.885 -8.176 -0.011 1.00 88.44 93 ASP A CA 1
ATOM 740 C C . ASP A 1 93 ? 6.536 -8.032 0.715 1.00 88.44 93 ASP A C 1
ATOM 742 O O . ASP A 1 93 ? 5.705 -7.190 0.363 1.00 88.44 93 ASP A O 1
ATOM 746 N N . VAL A 1 94 ? 6.306 -8.847 1.748 1.00 89.06 94 VAL A N 1
ATOM 747 C CA . VAL A 1 94 ? 5.042 -8.864 2.501 1.00 89.06 94 VAL A CA 1
ATOM 748 C C . VAL A 1 94 ? 5.229 -8.225 3.875 1.00 89.06 94 VAL A C 1
ATOM 750 O O . VAL A 1 94 ? 6.188 -8.513 4.590 1.00 89.06 94 VAL A O 1
ATOM 753 N N . PHE A 1 95 ? 4.277 -7.384 4.274 1.00 91.38 95 PHE A N 1
ATOM 754 C CA . PHE A 1 95 ? 4.293 -6.643 5.528 1.00 91.38 95 PHE A CA 1
ATOM 755 C C . PHE A 1 95 ? 2.992 -6.819 6.308 1.00 91.38 95 PHE A C 1
ATOM 757 O O . PHE A 1 95 ? 1.896 -6.641 5.774 1.00 91.38 95 PHE A O 1
ATOM 764 N N . LYS A 1 96 ? 3.110 -7.072 7.615 1.00 92.56 96 LYS A N 1
ATOM 765 C CA . LYS A 1 96 ? 2.017 -6.855 8.569 1.00 92.56 96 LYS A CA 1
ATOM 766 C C . LYS A 1 96 ? 2.084 -5.416 9.071 1.00 92.56 96 LYS A C 1
ATOM 768 O O . LYS A 1 96 ? 3.034 -5.035 9.764 1.00 92.56 96 LYS A O 1
ATOM 773 N N . VAL A 1 97 ? 1.062 -4.638 8.737 1.00 94.56 97 VAL A N 1
ATOM 774 C CA . VAL A 1 97 ? 0.966 -3.223 9.088 1.00 94.56 97 VAL A CA 1
ATOM 775 C C . VAL A 1 97 ? 0.238 -3.079 10.417 1.00 94.56 97 VAL A C 1
ATOM 777 O O . VAL A 1 97 ? -0.847 -3.627 10.607 1.00 94.56 97 VAL A O 1
ATOM 780 N N . LYS A 1 98 ? 0.849 -2.343 11.345 1.00 95.56 98 LYS A N 1
ATOM 781 C CA . LYS A 1 98 ? 0.195 -1.862 12.566 1.00 95.56 98 LYS A CA 1
ATOM 782 C C . LYS A 1 98 ? 0.116 -0.345 12.503 1.00 95.56 98 LYS A C 1
ATOM 784 O O . LYS A 1 98 ? 1.121 0.287 12.176 1.00 95.56 98 LYS A O 1
ATOM 789 N N . ILE A 1 99 ? -1.050 0.206 12.821 1.00 95.69 99 ILE A N 1
ATOM 790 C CA . ILE A 1 99 ? -1.287 1.648 12.842 1.00 95.69 99 ILE A CA 1
ATOM 791 C C . ILE A 1 99 ? -1.789 2.015 14.239 1.00 95.69 99 ILE A C 1
ATOM 793 O O . ILE A 1 99 ? -2.686 1.368 14.771 1.00 95.69 99 ILE A O 1
ATOM 797 N N . GLN A 1 100 ? -1.159 3.006 14.866 1.00 92.19 100 GLN A N 1
ATOM 798 C CA . GLN A 1 100 ? -1.549 3.529 16.177 1.00 92.19 100 GLN A CA 1
ATOM 799 C C . GLN A 1 100 ? -1.556 5.055 16.108 1.00 92.19 100 GLN A C 1
ATOM 801 O O . GLN A 1 100 ? -0.511 5.704 16.180 1.00 92.19 100 GLN A O 1
ATOM 806 N N . GLY A 1 101 ? -2.743 5.632 15.908 1.00 87.38 101 GLY A N 1
ATOM 807 C CA . GLY A 1 101 ? -2.873 7.053 15.591 1.00 87.38 101 GLY A CA 1
ATOM 808 C C . GLY A 1 101 ? -2.171 7.380 14.271 1.00 87.38 101 GLY A C 1
ATOM 809 O O . GLY A 1 101 ? -2.532 6.852 13.225 1.00 87.38 101 GLY A O 1
ATOM 810 N N . GLU A 1 102 ? -1.146 8.232 14.319 1.00 86.44 102 GLU A N 1
ATOM 811 C CA . GLU A 1 102 ? -0.364 8.634 13.138 1.00 86.44 102 GLU A CA 1
ATOM 812 C C . GLU A 1 102 ? 0.892 7.778 12.903 1.00 86.44 102 GLU A C 1
ATOM 814 O O . GLU A 1 102 ? 1.635 8.003 11.945 1.00 86.44 102 GLU A O 1
ATOM 819 N N . GLN A 1 103 ? 1.160 6.803 13.776 1.00 92.62 103 GLN A N 1
ATOM 820 C CA . GLN A 1 103 ? 2.348 5.958 13.690 1.00 92.62 103 GLN A CA 1
ATOM 821 C C . GLN A 1 103 ? 2.055 4.683 12.904 1.00 92.62 103 GLN A C 1
ATOM 823 O O . GLN A 1 103 ? 1.105 3.963 13.208 1.00 92.62 103 GLN A O 1
ATOM 828 N N . TYR A 1 104 ? 2.913 4.388 11.927 1.00 95.56 104 TYR A N 1
ATOM 829 C CA . TYR A 1 104 ? 2.836 3.196 11.089 1.00 95.56 104 TYR A CA 1
ATOM 830 C C . TYR A 1 104 ? 4.036 2.303 11.371 1.00 95.56 104 TYR A C 1
ATOM 832 O O . TYR A 1 104 ? 5.159 2.771 11.538 1.00 95.56 104 TYR A O 1
ATOM 840 N N . SER A 1 105 ? 3.803 0.999 11.437 1.00 95.81 105 SER A N 1
ATOM 841 C CA . SER A 1 105 ? 4.861 0.001 11.559 1.00 95.81 105 SER A CA 1
ATOM 842 C C . SER A 1 105 ? 4.677 -1.074 10.501 1.00 95.81 105 SER A C 1
ATOM 844 O O . SER A 1 105 ? 3.719 -1.850 10.554 1.00 95.81 105 SER A O 1
ATOM 846 N N . PHE A 1 106 ? 5.616 -1.129 9.560 1.00 95.00 106 PHE A N 1
ATOM 847 C CA . PHE A 1 106 ? 5.663 -2.110 8.480 1.00 95.00 106 PHE A CA 1
ATOM 848 C C . PHE A 1 106 ? 6.566 -3.272 8.893 1.00 95.00 106 PHE A C 1
ATOM 850 O O . PHE A 1 106 ? 7.782 -3.224 8.729 1.00 95.00 106 PHE A O 1
ATOM 857 N N . ASN A 1 107 ? 5.973 -4.320 9.466 1.00 92.12 107 ASN A N 1
ATOM 858 C CA . ASN A 1 107 ? 6.732 -5.470 9.954 1.00 92.12 107 ASN A CA 1
ATOM 859 C C . ASN A 1 107 ? 6.882 -6.495 8.824 1.00 92.12 107 ASN A C 1
ATOM 861 O O . ASN A 1 107 ? 5.856 -7.048 8.411 1.00 92.12 107 ASN A O 1
ATOM 865 N N . PRO A 1 108 ? 8.100 -6.750 8.312 1.00 89.12 108 PRO A N 1
ATOM 866 C CA . PRO A 1 108 ? 8.294 -7.725 7.250 1.00 89.12 108 PRO A CA 1
ATOM 867 C C . PRO A 1 108 ? 7.914 -9.116 7.751 1.00 89.12 108 PRO A C 1
ATOM 869 O O . PRO A 1 108 ? 8.233 -9.498 8.879 1.00 89.12 108 PRO A O 1
ATOM 872 N N . VAL A 1 109 ? 7.230 -9.876 6.906 1.00 84.69 109 VAL A N 1
ATOM 873 C CA . VAL A 1 109 ? 6.873 -11.267 7.172 1.00 84.69 109 VAL A CA 1
ATOM 874 C C . VAL A 1 109 ? 7.354 -12.132 6.018 1.00 84.69 109 VAL A C 1
ATOM 876 O O . VAL A 1 109 ? 7.133 -11.814 4.852 1.00 84.69 109 VAL A O 1
ATOM 879 N N . GLN A 1 110 ? 8.019 -13.238 6.343 1.00 70.88 110 GLN A N 1
ATOM 880 C CA . GLN A 1 110 ? 8.320 -14.264 5.354 1.00 70.88 110 GLN A CA 1
ATOM 881 C C . GLN A 1 110 ? 7.071 -15.121 5.183 1.00 70.88 110 GLN A C 1
ATOM 883 O O . GLN A 1 110 ? 6.708 -15.886 6.074 1.00 70.88 110 GLN A O 1
ATOM 888 N N . TYR A 1 111 ? 6.387 -14.953 4.057 1.00 63.22 111 TYR A N 1
ATOM 889 C CA . TYR A 1 111 ? 5.326 -15.862 3.648 1.00 63.22 111 TYR A CA 1
ATOM 890 C C . TYR A 1 111 ? 5.941 -16.926 2.742 1.00 63.22 111 TYR A C 1
ATOM 892 O O . TYR A 1 111 ? 6.373 -16.618 1.635 1.00 63.22 111 TYR A O 1
ATOM 900 N N . ASN A 1 112 ? 5.995 -18.172 3.216 1.00 53.47 112 ASN A N 1
ATOM 901 C CA . ASN A 1 112 ? 6.587 -19.277 2.455 1.00 53.47 112 ASN A CA 1
ATOM 902 C C . ASN A 1 112 ? 5.776 -19.646 1.196 1.00 53.47 112 ASN A C 1
ATOM 904 O O . ASN A 1 112 ? 6.356 -20.192 0.261 1.00 53.47 112 ASN A O 1
ATOM 908 N N . ASP A 1 113 ? 4.488 -19.279 1.132 1.00 44.00 113 ASP A N 1
ATOM 909 C CA . ASP A 1 113 ? 3.558 -19.759 0.095 1.00 44.00 113 ASP A CA 1
ATOM 910 C C . ASP A 1 113 ? 2.957 -18.670 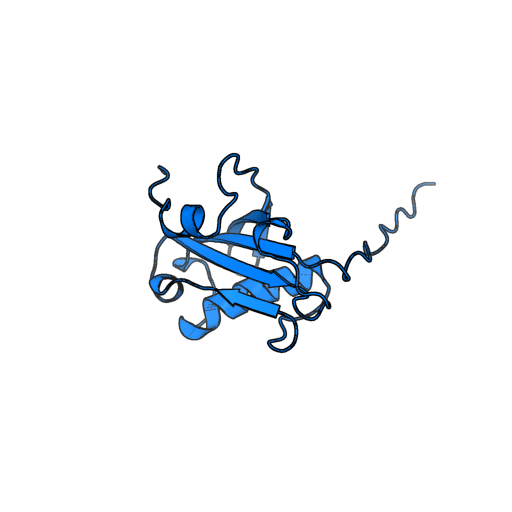-0.811 1.00 44.00 113 ASP A C 1
ATOM 912 O O . ASP A 1 113 ? 2.296 -18.984 -1.794 1.00 44.00 113 ASP A O 1
ATOM 916 N N . ALA A 1 114 ? 3.190 -17.382 -0.547 1.00 49.50 114 ALA A N 1
ATOM 917 C CA . ALA A 1 114 ? 2.635 -16.314 -1.381 1.00 49.50 114 ALA A CA 1
ATOM 918 C C . ALA A 1 114 ? 3.586 -16.003 -2.545 1.00 49.50 114 ALA A C 1
ATOM 920 O O . ALA A 1 114 ? 4.295 -15.005 -2.520 1.00 49.50 114 ALA A O 1
ATOM 921 N N . ARG A 1 115 ? 3.652 -16.874 -3.557 1.00 48.00 115 ARG A N 1
ATOM 922 C CA . ARG A 1 115 ? 4.404 -16.579 -4.794 1.00 48.00 115 ARG A CA 1
ATOM 923 C C . ARG A 1 115 ? 3.534 -15.978 -5.895 1.00 48.00 115 ARG A C 1
ATOM 925 O O . ARG A 1 115 ? 4.075 -15.377 -6.817 1.00 48.00 115 ARG A O 1
ATOM 932 N N . LEU A 1 116 ? 2.207 -16.096 -5.809 1.00 51.88 116 LEU A N 1
ATOM 933 C CA . LEU A 1 116 ? 1.293 -15.639 -6.855 1.00 51.88 116 LEU A CA 1
ATOM 934 C C . LEU A 1 116 ? 0.204 -14.722 -6.288 1.00 51.88 116 LEU A C 1
ATOM 936 O O . LEU A 1 116 ? -0.368 -14.972 -5.230 1.00 51.88 116 LEU A O 1
ATOM 940 N N . GLN A 1 117 ? -0.130 -13.669 -7.042 1.00 47.53 117 GLN A N 1
ATOM 941 C CA . GLN A 1 117 ? -1.234 -12.740 -6.757 1.00 47.53 117 GLN A CA 1
ATOM 942 C C . GLN A 1 117 ? -2.559 -13.481 -6.476 1.00 47.53 117 GLN A C 1
ATOM 944 O O . GLN A 1 117 ? -3.354 -13.041 -5.647 1.00 47.53 117 GLN A O 1
ATOM 949 N N . GLY A 1 118 ? -2.764 -14.635 -7.123 1.00 50.06 118 GLY A N 1
ATOM 950 C CA . GLY A 1 118 ? -3.916 -15.511 -6.911 1.00 50.06 118 GLY A CA 1
ATOM 951 C C . GLY A 1 118 ? -3.976 -16.156 -5.524 1.00 50.06 118 GLY A C 1
ATOM 952 O O . GLY A 1 118 ? -5.074 -16.316 -5.006 1.00 50.06 118 GLY A O 1
ATOM 953 N N . ASP A 1 119 ? -2.843 -16.449 -4.885 1.00 52.28 119 ASP A N 1
ATOM 954 C CA . ASP A 1 119 ? -2.808 -17.082 -3.557 1.00 52.28 119 ASP A CA 1
ATOM 955 C C . ASP A 1 119 ? -3.097 -16.072 -2.441 1.00 52.28 119 ASP A C 1
ATOM 957 O O . ASP A 1 119 ? -3.670 -16.412 -1.413 1.00 52.28 119 ASP A O 1
ATOM 961 N N . ILE A 1 120 ? -2.773 -14.798 -2.662 1.00 54.78 120 ILE A N 1
ATOM 962 C CA . ILE A 1 120 ? -3.074 -13.712 -1.716 1.00 54.78 120 ILE A CA 1
ATOM 963 C C . ILE A 1 120 ? -4.555 -13.323 -1.799 1.00 54.78 120 ILE A C 1
ATOM 965 O O . ILE A 1 120 ? -5.181 -13.036 -0.781 1.00 54.78 120 ILE A O 1
ATOM 969 N N . ILE A 1 121 ? -5.126 -13.332 -3.010 1.00 50.41 121 ILE A N 1
ATOM 970 C CA . ILE A 1 121 ? -6.523 -12.947 -3.252 1.00 50.41 121 ILE A CA 1
ATOM 971 C C . ILE A 1 121 ? -7.490 -14.112 -2.967 1.00 50.41 121 ILE A C 1
ATOM 973 O O . ILE A 1 121 ? -8.545 -13.879 -2.384 1.00 50.41 121 ILE A O 1
ATOM 977 N N . ASN A 1 122 ? -7.137 -15.358 -3.315 1.00 41.19 122 ASN A N 1
ATOM 978 C CA . ASN A 1 122 ? -7.990 -16.540 -3.094 1.00 41.19 122 ASN A CA 1
ATOM 979 C C . ASN A 1 122 ? -7.660 -17.308 -1.805 1.00 41.19 122 ASN A C 1
ATOM 981 O O . ASN A 1 122 ? -8.503 -18.050 -1.306 1.00 41.19 122 ASN A O 1
ATOM 985 N N . GLY A 1 123 ? -6.455 -17.148 -1.257 1.00 43.34 123 GLY A N 1
ATOM 986 C CA . GLY A 1 123 ? -6.001 -17.839 -0.051 1.00 43.34 123 GLY A CA 1
ATOM 987 C C . GLY A 1 123 ? -6.292 -17.095 1.247 1.00 43.34 123 GLY A C 1
ATOM 988 O O . GLY A 1 123 ? -5.809 -17.516 2.282 1.00 43.34 123 GLY A O 1
ATOM 989 N N . ALA A 1 124 ? -7.105 -16.034 1.268 1.00 43.00 124 ALA A N 1
ATOM 990 C CA . ALA A 1 124 ? -7.449 -15.297 2.494 1.00 43.00 124 ALA A CA 1
ATOM 991 C C . ALA A 1 124 ? -8.247 -16.102 3.565 1.00 43.00 124 ALA A C 1
ATOM 993 O O . ALA A 1 124 ? -8.848 -15.501 4.450 1.00 43.00 124 ALA A O 1
ATOM 994 N N . ASN A 1 125 ? -8.205 -17.440 3.529 1.00 36.31 125 ASN A N 1
ATOM 995 C CA . ASN A 1 125 ? -8.496 -18.355 4.635 1.00 36.31 125 ASN A CA 1
ATOM 996 C C . ASN A 1 125 ? -7.190 -18.784 5.332 1.00 36.31 125 ASN A C 1
ATOM 998 O O . ASN A 1 125 ? -6.860 -19.967 5.372 1.00 36.31 125 ASN A O 1
ATOM 1002 N N . PHE A 1 126 ? -6.427 -17.831 5.864 1.00 45.50 126 PHE A N 1
ATOM 1003 C CA . PHE A 1 126 ? -5.325 -18.153 6.770 1.00 45.50 126 PHE A CA 1
ATOM 1004 C C . PHE A 1 126 ? -5.704 -17.679 8.170 1.00 45.50 126 PHE A C 1
ATOM 1006 O O . PHE A 1 126 ? -5.903 -16.478 8.382 1.00 45.50 126 PHE A O 1
ATOM 1013 N N . ASP A 1 127 ? -5.862 -18.668 9.053 1.00 42.97 127 ASP A N 1
ATOM 1014 C CA . ASP A 1 127 ? -6.287 -18.576 10.450 1.00 42.97 127 ASP A CA 1
ATOM 1015 C C . ASP A 1 127 ? -5.620 -17.436 11.246 1.00 42.97 127 ASP A C 1
ATOM 1017 O O . ASP A 1 127 ? -4.532 -16.947 10.921 1.00 42.97 127 ASP A O 1
ATOM 1021 N N . ASP A 1 128 ? -6.362 -16.998 12.266 1.00 39.16 128 ASP A N 1
ATOM 1022 C CA . ASP A 1 128 ? -6.169 -15.803 13.100 1.00 39.16 128 ASP A CA 1
ATOM 1023 C C . ASP A 1 128 ? -4.798 -15.708 13.797 1.00 39.16 128 ASP A C 1
ATOM 1025 O O . ASP A 1 128 ? -4.367 -16.694 14.437 1.00 39.16 128 ASP A O 1
#

Secondary structure (DSSP, 8-state):
------------TTS-EEEEEEEEGGGS-S-GGGHHHHHHHHHHHHHHSS---TTTEEEE--GGGGSSSEEEEEEEE-TT-SSPPPGGGSEEEEEEEEEETTEEEEEEE--SS--SHHHHHH------

Sequence (128 aa):
MSSDDRQSPNANDSEPRRYCFRVQVDDIPGVPEARALTLVNRFMLERFSRRFSWEVDYVYAPSNIDGSGKAWVLLDVGKDVTPTPSQDQISLDVFKVKIQGEQYSFNPVQYNDARLQGDIINGANFDD

pLDDT: mean 77.25, std 19.53, range [36.31, 95.94]

Organism: NCBI:txid40658

Radius of gyration: 15.64 Å; chains: 1; bounding box: 50×30×39 Å

Foldseek 3Di:
DDDPPPPDLPPPLQAKAKEKEKEFLVLQDDAQVCRQQSVQQVVCCVNPVDGDDPVAKDKDWDPCSRPGGITMIMMIGGQVDPPRDDLLPHYYWYFYWDHDPPDIDTHTDDDPPPSDPCCRVVVVPDDD